Protein AF-A0A1Z1W550-F1 (afdb_monomer)

Mean predicted aligned error: 7.52 Å

Secondary structure (DSSP, 8-state):
------------HHHHHHHH-TT-EETTEEEEEEEEESSPPPTT-SS--HHHHHHHHHHHHTTEEEEEEEEEEEEEE-TTSSEEEEEEEEEEEEGGG-S-GGGPPPHHHHHHHT-

Sequence (115 aa):
MATAKKPTAKQDPVGAVADRSPDGADGIRHVKEFVVLGAAPAEDASEPDPNKIATLQEAIQRGLHPRGDVRLDGCEEQPDGVSRLLRYSVEVVPAEADEAPERTRTPRQALASGD

Nearest PDB structures (foldseek):
  3tup-assembly1_A  TM=4.182E-01  e=1.292E-01  Homo sapiens
  5mgw-assembly1_A  TM=4.097E-01  e=1.212E-01  Homo sapiens
  7a46-assembly1_A  TM=3.110E-01  e=1.892E-01  Escherichia coli
  8zol-assembly1_D  TM=3.614E-01  e=3.315E+00  Candidatus Cloacimonetes bacterium ADurb.Bin088
  2euf-assembly1_B  TM=3.073E-01  e=5.878E+00  Homo sapiens

Structure (mmCIF, N/CA/C/O backbone):
data_AF-A0A1Z1W550-F1
#
_entry.id   AF-A0A1Z1W550-F1
#
loop_
_atom_site.group_PDB
_atom_site.id
_atom_site.type_symbol
_atom_site.label_atom_id
_atom_site.label_alt_id
_atom_site.label_comp_id
_atom_site.label_asym_id
_atom_site.label_entity_id
_atom_site.label_seq_id
_atom_site.pdbx_PDB_ins_code
_atom_site.Cartn_x
_atom_site.Cartn_y
_atom_site.Cartn_z
_atom_site.occupancy
_atom_site.B_iso_or_equiv
_atom_site.auth_seq_id
_atom_site.auth_comp_id
_atom_site.auth_asym_id
_atom_site.auth_atom_id
_atom_site.pdbx_PDB_model_num
ATOM 1 N N . MET A 1 1 ? 32.279 -32.922 -4.343 1.00 40.22 1 MET A N 1
ATOM 2 C CA . MET A 1 1 ? 30.883 -32.880 -3.860 1.00 40.22 1 MET A CA 1
ATOM 3 C C . MET A 1 1 ? 30.302 -31.537 -4.258 1.00 40.22 1 MET A C 1
ATOM 5 O O . MET A 1 1 ? 30.836 -30.517 -3.849 1.00 40.22 1 MET A O 1
ATOM 9 N N . ALA A 1 2 ? 29.317 -31.554 -5.151 1.00 44.81 2 ALA A N 1
ATOM 10 C CA . ALA A 1 2 ? 28.641 -30.371 -5.662 1.00 44.81 2 ALA A CA 1
ATOM 11 C C . ALA A 1 2 ? 27.651 -29.816 -4.631 1.00 44.81 2 ALA A C 1
ATOM 13 O O . ALA A 1 2 ? 26.969 -30.587 -3.961 1.00 44.81 2 ALA A O 1
ATOM 14 N N . THR A 1 3 ? 27.479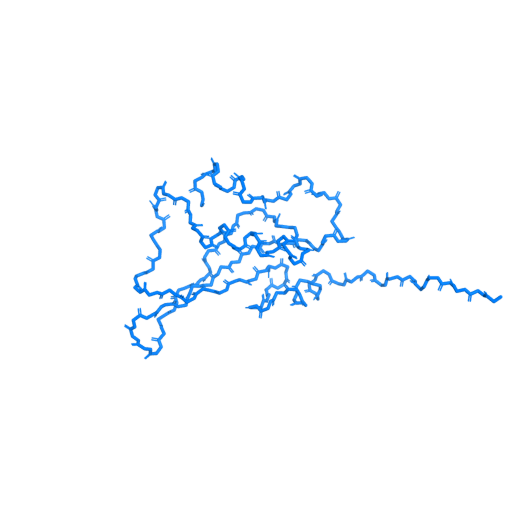 -28.500 -4.599 1.00 42.16 3 THR A N 1
ATOM 15 C CA . THR A 1 3 ? 26.214 -27.887 -4.184 1.00 42.16 3 THR A CA 1
ATOM 16 C C . THR A 1 3 ? 25.716 -27.052 -5.349 1.00 42.16 3 THR A C 1
ATOM 18 O O . THR A 1 3 ? 25.981 -25.859 -5.467 1.00 42.16 3 THR A O 1
ATOM 21 N N . ALA A 1 4 ? 25.023 -27.732 -6.264 1.00 43.34 4 ALA A N 1
ATOM 22 C CA . ALA A 1 4 ? 24.216 -27.078 -7.277 1.00 43.34 4 ALA A CA 1
ATOM 23 C C . ALA A 1 4 ? 23.181 -26.202 -6.559 1.00 43.34 4 ALA A C 1
ATOM 25 O O . ALA A 1 4 ? 22.342 -26.702 -5.807 1.00 43.34 4 ALA A O 1
ATOM 26 N N . LYS A 1 5 ? 23.271 -24.884 -6.764 1.00 44.38 5 LYS A N 1
ATOM 27 C CA . LYS A 1 5 ? 22.237 -23.932 -6.361 1.00 44.38 5 LYS A CA 1
ATOM 28 C C . LYS A 1 5 ? 20.956 -24.345 -7.089 1.00 44.38 5 LYS A C 1
ATOM 30 O O . LYS A 1 5 ? 20.884 -24.261 -8.313 1.00 44.38 5 LYS A O 1
ATOM 35 N N . LYS A 1 6 ? 19.989 -24.872 -6.338 1.00 41.59 6 LYS A N 1
ATOM 36 C CA . LYS A 1 6 ? 18.657 -25.231 -6.835 1.00 41.59 6 LYS A CA 1
ATOM 37 C C . LYS A 1 6 ? 18.070 -23.988 -7.524 1.00 41.59 6 LYS A C 1
ATOM 39 O O . LYS A 1 6 ? 18.164 -22.912 -6.931 1.00 41.59 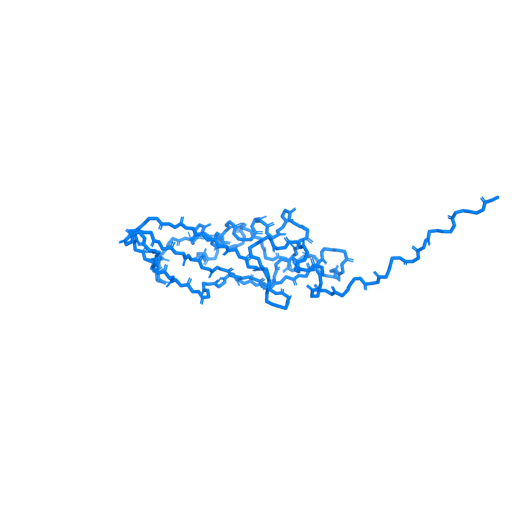6 LYS A O 1
ATOM 44 N N . PRO A 1 7 ? 17.525 -24.086 -8.748 1.00 40.56 7 PRO A N 1
ATOM 45 C CA . PRO A 1 7 ? 16.921 -22.932 -9.394 1.00 40.56 7 PRO A CA 1
ATOM 46 C C . PRO A 1 7 ? 15.752 -22.483 -8.518 1.00 40.56 7 PRO A C 1
ATOM 48 O O . PRO A 1 7 ? 14.852 -23.275 -8.233 1.00 40.56 7 PRO A O 1
ATOM 51 N N . THR A 1 8 ? 15.811 -21.248 -8.022 1.00 50.72 8 THR A N 1
ATOM 52 C CA . THR A 1 8 ? 14.698 -20.613 -7.319 1.00 50.72 8 THR A CA 1
ATOM 53 C C . THR A 1 8 ? 13.522 -20.653 -8.282 1.00 50.72 8 THR A C 1
ATOM 55 O O . THR A 1 8 ? 13.596 -20.070 -9.365 1.00 50.72 8 THR A O 1
ATOM 58 N N . ALA A 1 9 ? 12.484 -21.425 -7.956 1.00 52.41 9 ALA A N 1
ATOM 59 C CA . ALA A 1 9 ? 11.242 -21.379 -8.711 1.00 52.41 9 ALA A CA 1
ATOM 60 C C . ALA A 1 9 ? 10.838 -19.904 -8.797 1.00 52.41 9 ALA A C 1
ATOM 62 O O . ALA A 1 9 ? 10.845 -19.234 -7.764 1.00 52.41 9 ALA A O 1
ATOM 63 N N . LYS A 1 10 ? 10.574 -19.389 -10.008 1.00 56.69 10 LYS A N 1
ATOM 64 C CA . LYS A 1 10 ? 9.967 -18.064 -10.179 1.00 56.69 10 LYS A CA 1
ATOM 65 C C . LYS A 1 10 ? 8.740 -18.049 -9.270 1.00 56.69 10 LYS A C 1
ATOM 67 O O . LYS A 1 10 ? 7.800 -18.793 -9.542 1.00 56.69 10 LYS A O 1
ATOM 72 N N . GLN A 1 11 ? 8.809 -17.333 -8.148 1.00 59.09 11 GLN A N 1
ATOM 73 C CA . GLN A 1 11 ? 7.671 -17.236 -7.246 1.00 59.09 11 GLN A CA 1
ATOM 74 C C . GLN A 1 11 ? 6.531 -16.608 -8.040 1.00 59.09 11 GLN A C 1
ATOM 76 O O . GLN A 1 11 ? 6.740 -15.642 -8.777 1.00 59.09 11 GLN A O 1
ATOM 81 N N . ASP A 1 12 ? 5.353 -17.217 -7.944 1.00 84.25 12 ASP A N 1
ATOM 82 C CA . ASP A 1 12 ? 4.132 -16.635 -8.478 1.00 84.25 12 ASP A CA 1
ATOM 83 C C . ASP A 1 12 ? 3.965 -15.235 -7.860 1.00 84.25 12 ASP A C 1
ATOM 85 O O . ASP A 1 12 ? 3.980 -15.124 -6.628 1.00 84.25 12 ASP A O 1
ATOM 89 N N . PRO A 1 13 ? 3.879 -14.160 -8.667 1.00 84.50 13 PRO A N 1
ATOM 90 C CA . PRO A 1 13 ? 3.868 -12.795 -8.151 1.00 84.50 13 PRO A CA 1
ATOM 91 C C . PRO A 1 13 ? 2.722 -12.549 -7.168 1.00 84.50 13 PRO A C 1
ATOM 93 O O . PRO A 1 13 ? 2.913 -11.816 -6.204 1.00 84.50 13 PRO A O 1
ATOM 96 N N . VAL A 1 14 ? 1.572 -13.204 -7.352 1.00 89.88 14 VAL A N 1
ATOM 97 C CA . VAL A 1 14 ? 0.435 -13.108 -6.424 1.00 89.88 14 VAL A CA 1
ATOM 98 C C . VAL A 1 14 ? 0.795 -13.689 -5.055 1.00 89.88 14 VAL A C 1
ATOM 100 O O . VAL A 1 14 ? 0.624 -13.018 -4.039 1.00 89.88 14 VAL A O 1
ATOM 103 N N . GLY A 1 15 ? 1.361 -14.899 -5.019 1.00 88.38 15 GLY A N 1
ATOM 104 C CA . GLY A 1 15 ? 1.821 -15.517 -3.772 1.00 88.38 15 GLY A CA 1
ATOM 105 C C . GLY A 1 15 ? 2.880 -14.679 -3.049 1.00 88.38 15 GLY A C 1
ATOM 106 O O . GLY A 1 15 ? 2.773 -14.453 -1.848 1.00 88.38 15 GLY A O 1
ATOM 107 N N . ALA A 1 16 ? 3.855 -14.136 -3.783 1.00 90.00 16 ALA A N 1
ATOM 108 C CA . ALA A 1 16 ? 4.904 -13.300 -3.197 1.00 90.00 16 ALA A CA 1
ATOM 109 C C . ALA A 1 16 ? 4.366 -11.989 -2.597 1.00 90.00 16 ALA A C 1
ATOM 111 O O . ALA A 1 16 ? 4.862 -11.545 -1.561 1.00 90.00 16 ALA A O 1
ATOM 112 N N . VAL A 1 17 ? 3.363 -11.366 -3.226 1.00 92.12 17 VAL A N 1
ATOM 113 C CA . VAL A 1 17 ? 2.700 -10.170 -2.683 1.00 92.12 17 VAL A CA 1
ATOM 114 C C . VAL A 1 17 ? 1.901 -10.524 -1.433 1.00 92.12 17 VAL A C 1
ATOM 116 O O . VAL A 1 17 ? 2.036 -9.831 -0.424 1.00 92.12 17 VAL A O 1
ATOM 119 N N . ALA A 1 18 ? 1.133 -11.615 -1.456 1.00 93.12 18 ALA A N 1
ATOM 120 C CA . ALA A 1 18 ? 0.362 -12.076 -0.302 1.00 93.12 18 ALA A CA 1
ATOM 121 C C . ALA A 1 18 ? 1.256 -12.380 0.912 1.00 93.12 18 ALA A C 1
ATOM 123 O O . ALA A 1 18 ? 0.999 -11.872 2.001 1.00 93.12 18 ALA A O 1
ATOM 124 N N . ASP A 1 19 ? 2.364 -13.100 0.715 1.00 93.44 19 ASP A N 1
ATOM 125 C CA . ASP A 1 19 ? 3.321 -13.444 1.779 1.00 93.44 19 ASP A CA 1
ATOM 126 C C . ASP A 1 19 ? 3.963 -12.210 2.443 1.00 93.44 19 ASP A C 1
ATOM 128 O O . ASP A 1 19 ? 4.447 -12.273 3.576 1.00 93.44 19 ASP A O 1
ATOM 132 N N . ARG A 1 20 ? 4.000 -11.077 1.733 1.00 93.81 20 ARG A N 1
ATOM 133 C CA . ARG A 1 20 ? 4.652 -9.827 2.158 1.00 93.81 20 ARG A CA 1
ATOM 134 C C . ARG A 1 20 ? 3.670 -8.762 2.639 1.00 93.81 20 ARG A C 1
ATOM 136 O O . ARG A 1 20 ? 4.116 -7.700 3.072 1.00 93.81 20 ARG A O 1
ATOM 143 N N . SER A 1 21 ? 2.368 -9.037 2.577 1.00 92.81 21 SER A N 1
ATOM 144 C CA . SER A 1 21 ? 1.313 -8.081 2.912 1.00 92.81 21 SER A CA 1
ATOM 145 C C . SER A 1 21 ? 0.566 -8.532 4.173 1.00 92.81 21 SER A C 1
ATOM 147 O O . SER A 1 21 ? -0.361 -9.335 4.080 1.00 92.81 21 SER A O 1
ATOM 149 N N . PRO A 1 22 ? 0.975 -8.061 5.367 1.00 92.19 22 PRO A N 1
ATOM 150 C CA . PRO A 1 22 ? 0.428 -8.545 6.638 1.00 92.19 22 PRO A CA 1
ATOM 151 C C . PRO A 1 22 ? -1.058 -8.219 6.822 1.00 92.19 22 PRO A C 1
ATOM 153 O O . PRO A 1 22 ? -1.774 -9.009 7.430 1.00 92.19 22 PRO A O 1
ATOM 156 N N . ASP A 1 23 ? -1.516 -7.106 6.246 1.00 92.00 23 ASP A N 1
ATOM 157 C CA . ASP A 1 23 ? -2.915 -6.662 6.298 1.00 92.00 23 ASP A CA 1
ATOM 158 C C . ASP A 1 23 ? -3.733 -7.224 5.111 1.00 92.00 23 ASP A C 1
ATOM 160 O O . ASP A 1 23 ? -4.870 -6.831 4.859 1.00 92.00 23 ASP A O 1
ATOM 164 N N . GLY A 1 24 ? -3.150 -8.169 4.366 1.00 91.31 24 GLY A N 1
ATOM 165 C CA . GLY A 1 24 ? -3.763 -8.846 3.230 1.00 91.31 24 GLY A CA 1
ATOM 166 C C . GLY A 1 24 ? -3.276 -8.353 1.869 1.00 91.31 24 GLY A C 1
ATOM 167 O O . GLY A 1 24 ? -2.548 -7.374 1.730 1.00 91.31 24 GLY A O 1
ATOM 168 N N . ALA A 1 25 ? -3.687 -9.067 0.828 1.00 92.75 25 ALA A N 1
ATOM 169 C CA . ALA A 1 25 ? -3.425 -8.715 -0.559 1.00 92.75 25 ALA A CA 1
ATOM 170 C C . ALA A 1 25 ? -4.659 -9.007 -1.414 1.00 92.75 25 ALA A C 1
ATOM 172 O O . ALA A 1 25 ? -5.441 -9.906 -1.096 1.00 92.75 25 ALA A O 1
ATOM 173 N N . ASP A 1 26 ? -4.805 -8.271 -2.512 1.00 91.94 26 ASP A N 1
ATOM 174 C CA . ASP A 1 26 ? -5.786 -8.560 -3.560 1.00 91.94 26 ASP A CA 1
ATOM 175 C C . ASP A 1 26 ? -5.056 -8.757 -4.894 1.00 91.94 26 ASP A C 1
ATOM 177 O O . ASP A 1 26 ? -4.657 -7.802 -5.567 1.00 91.94 26 ASP A O 1
ATOM 181 N N . GLY A 1 27 ? -4.777 -10.019 -5.227 1.00 92.06 27 GLY A N 1
ATOM 182 C CA . GLY A 1 27 ? -3.932 -10.380 -6.361 1.00 92.06 27 GLY A CA 1
ATOM 183 C C . GLY A 1 27 ? -2.526 -9.789 -6.227 1.00 92.06 27 GLY A C 1
ATOM 184 O O . GLY A 1 27 ? -1.738 -10.209 -5.386 1.00 92.06 27 GLY A O 1
ATOM 185 N N . ILE A 1 28 ? -2.216 -8.805 -7.071 1.00 94.25 28 ILE A N 1
ATOM 186 C CA . ILE A 1 28 ? -0.937 -8.074 -7.078 1.00 94.25 28 ILE A CA 1
ATOM 187 C C . ILE A 1 28 ? -0.998 -6.748 -6.306 1.00 94.25 28 ILE A C 1
ATOM 189 O O . ILE A 1 28 ? -0.098 -5.919 -6.429 1.00 94.25 28 ILE A O 1
ATOM 193 N N . ARG A 1 29 ? -2.068 -6.498 -5.545 1.00 96.44 29 ARG A N 1
ATOM 194 C CA . ARG A 1 29 ? -2.210 -5.289 -4.730 1.00 96.44 29 ARG A CA 1
ATOM 195 C C . ARG A 1 29 ? -1.802 -5.573 -3.292 1.00 96.44 29 ARG A C 1
ATOM 197 O O . ARG A 1 29 ? -2.360 -6.463 -2.654 1.00 96.44 29 ARG A O 1
ATOM 204 N N . HIS A 1 30 ? -0.863 -4.784 -2.785 1.00 97.31 30 HIS A N 1
ATOM 205 C CA . HIS A 1 30 ? -0.548 -4.719 -1.362 1.00 97.31 30 HIS A CA 1
ATOM 206 C C . HIS A 1 30 ? -1.646 -3.923 -0.657 1.00 97.31 30 HIS A C 1
ATOM 208 O O . HIS A 1 30 ? -1.952 -2.812 -1.099 1.00 97.31 30 HIS A O 1
ATOM 214 N N . VAL A 1 31 ? -2.234 -4.483 0.402 1.00 97.06 31 VAL A N 1
ATOM 215 C CA . VAL A 1 31 ? -3.242 -3.811 1.230 1.00 97.06 31 VAL A CA 1
ATOM 216 C C . VAL A 1 31 ? -2.598 -3.357 2.533 1.00 97.06 31 VAL A C 1
ATOM 218 O O . VAL A 1 31 ? -1.779 -4.070 3.114 1.00 97.06 31 VAL A O 1
ATOM 221 N N . LYS A 1 32 ? -2.996 -2.169 2.982 1.00 96.75 32 LYS A N 1
ATOM 222 C CA . LYS A 1 32 ? -2.642 -1.603 4.274 1.00 96.75 32 LYS A CA 1
ATOM 223 C C . LYS A 1 32 ? -3.892 -1.090 4.968 1.00 96.75 32 LYS A C 1
ATOM 225 O O . LYS A 1 32 ? -4.655 -0.317 4.387 1.00 96.75 32 LYS A O 1
ATOM 230 N N . GLU A 1 33 ? -4.075 -1.491 6.216 1.00 96.06 33 GLU A N 1
ATOM 231 C CA . GLU A 1 33 ? -5.202 -1.051 7.030 1.00 96.06 33 GLU A CA 1
ATOM 232 C C . GLU A 1 33 ? -4.744 -0.071 8.116 1.00 96.06 33 GLU A C 1
ATOM 234 O O . GLU A 1 33 ? -3.706 -0.252 8.758 1.00 96.06 33 GLU A O 1
ATOM 239 N N . PHE A 1 34 ? -5.528 0.985 8.326 1.00 94.31 34 PHE A N 1
ATOM 240 C CA . PHE A 1 34 ? -5.307 1.978 9.372 1.00 94.31 34 PHE A CA 1
ATOM 241 C C . PHE A 1 34 ? -6.566 2.124 10.209 1.00 94.31 34 PHE A C 1
ATOM 243 O O . PHE A 1 34 ? -7.643 2.380 9.680 1.00 94.31 34 PHE A O 1
ATOM 250 N N . VAL A 1 35 ? -6.424 2.028 11.528 1.00 92.88 35 VAL A N 1
ATOM 251 C CA . VAL A 1 35 ? -7.491 2.416 12.452 1.00 92.88 35 VAL A CA 1
ATOM 252 C C . VAL A 1 35 ? -7.236 3.852 12.886 1.00 92.88 35 VAL A C 1
ATOM 254 O O . VAL A 1 35 ? -6.205 4.143 13.495 1.00 92.88 35 VAL A O 1
ATOM 257 N N . VAL A 1 36 ? -8.164 4.750 12.569 1.00 90.25 36 VAL A N 1
ATOM 258 C CA . VAL A 1 36 ? -8.086 6.175 12.914 1.00 90.25 36 VAL A CA 1
ATOM 259 C C . VAL A 1 36 ? -9.264 6.579 13.789 1.00 90.25 36 VAL A C 1
ATOM 261 O O . VAL A 1 36 ? -10.354 6.027 13.672 1.00 90.25 36 VAL A O 1
ATOM 264 N N . LEU A 1 37 ? -9.053 7.561 14.662 1.00 89.38 37 LEU A N 1
ATOM 265 C CA . LEU A 1 37 ? -10.131 8.181 15.431 1.00 89.38 37 LEU A CA 1
ATOM 266 C C . LEU A 1 37 ? -10.784 9.290 14.600 1.00 89.38 37 LEU A C 1
ATOM 268 O O . LEU A 1 37 ? -10.079 10.129 14.038 1.00 89.38 37 LEU A O 1
ATOM 272 N N . GLY A 1 38 ? -12.116 9.354 14.589 1.00 78.62 38 GLY A N 1
ATOM 273 C CA . GLY A 1 38 ? -12.859 10.459 13.978 1.00 78.62 38 GLY A CA 1
ATOM 274 C C . GLY A 1 38 ? -13.362 10.198 12.555 1.00 78.62 38 GLY A C 1
ATOM 275 O O . GLY A 1 38 ? -13.761 9.086 12.219 1.00 78.62 38 GLY A O 1
ATOM 276 N N . ALA A 1 39 ? -13.453 11.261 11.750 1.00 70.44 39 ALA A N 1
ATOM 277 C CA . ALA A 1 39 ? -14.078 11.230 10.425 1.00 70.44 39 ALA A CA 1
ATOM 278 C C . ALA A 1 39 ? -13.160 10.631 9.343 1.00 70.44 39 ALA A C 1
ATOM 280 O O . ALA A 1 39 ? -11.942 10.582 9.500 1.00 70.44 39 ALA A O 1
ATOM 281 N N . ALA A 1 40 ? -13.764 10.191 8.234 1.00 67.38 40 ALA A N 1
ATOM 282 C CA . ALA A 1 40 ? -13.028 9.740 7.054 1.00 67.38 40 ALA A CA 1
ATOM 283 C C . ALA A 1 40 ? -12.139 10.868 6.484 1.00 67.38 40 ALA A C 1
ATOM 285 O O . ALA A 1 40 ? -12.507 12.043 6.609 1.00 67.38 40 ALA A O 1
ATOM 286 N N . PRO A 1 41 ? -11.000 10.534 5.847 1.00 67.38 41 PRO A N 1
ATOM 287 C CA . PRO A 1 41 ? -10.196 11.521 5.134 1.00 67.38 41 PRO A CA 1
ATOM 288 C C . PRO A 1 41 ? -11.035 12.196 4.040 1.00 67.38 41 PRO A C 1
ATOM 290 O O . PRO A 1 41 ? -11.853 11.551 3.383 1.00 67.38 41 PRO A O 1
ATOM 293 N N . ALA A 1 42 ? -10.857 13.507 3.866 1.00 67.00 42 ALA A N 1
ATOM 294 C CA . ALA A 1 42 ? -11.514 14.246 2.794 1.00 67.00 42 ALA A CA 1
ATOM 295 C C . ALA A 1 42 ? -10.855 13.901 1.450 1.00 67.00 42 ALA A C 1
ATOM 297 O O . ALA A 1 42 ? -9.640 14.027 1.323 1.00 67.00 42 ALA A O 1
ATOM 298 N N . GLU A 1 43 ? -11.649 13.507 0.449 1.00 61.41 43 GLU A N 1
ATOM 299 C CA . GLU A 1 43 ? -11.137 13.156 -0.888 1.00 61.41 43 GLU A CA 1
ATOM 300 C C . GLU A 1 43 ? -10.490 14.352 -1.617 1.00 61.41 43 GLU A C 1
ATOM 302 O O . GLU A 1 43 ? -9.580 14.155 -2.414 1.00 61.41 43 GLU A O 1
ATOM 307 N N . ASP A 1 44 ? -10.899 15.585 -1.291 1.00 59.44 44 ASP A N 1
ATOM 308 C CA . ASP A 1 44 ? -10.392 16.838 -1.879 1.00 59.44 44 ASP A CA 1
ATOM 309 C C . ASP A 1 44 ? -9.392 17.583 -0.967 1.00 59.44 44 ASP A C 1
ATOM 311 O O . ASP A 1 44 ? -9.256 18.812 -1.031 1.00 59.44 44 ASP A O 1
ATOM 315 N N . ALA A 1 45 ? -8.717 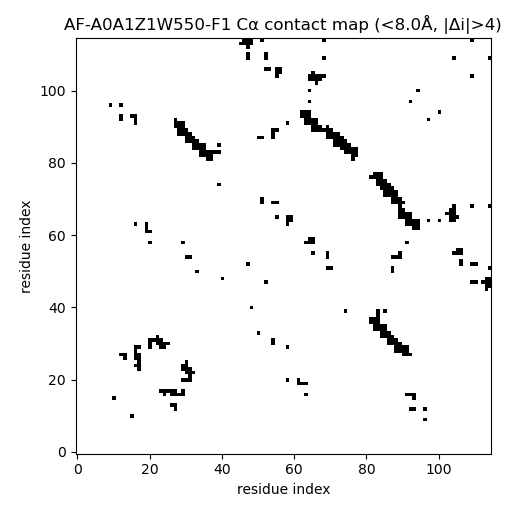16.875 -0.056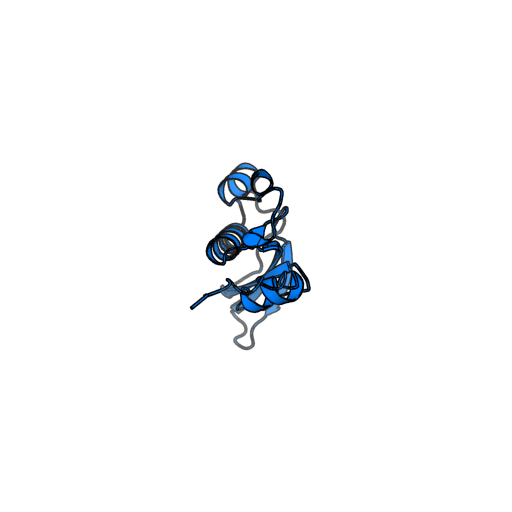 1.00 60.84 45 ALA A N 1
ATOM 316 C CA . ALA A 1 45 ? -7.710 17.499 0.795 1.00 60.84 45 ALA A CA 1
ATOM 317 C C . ALA A 1 45 ? -6.573 18.083 -0.064 1.00 60.84 45 ALA A C 1
ATOM 319 O O . ALA A 1 45 ? -5.975 17.402 -0.888 1.00 60.84 45 ALA A O 1
ATOM 320 N N . SER A 1 46 ? -6.250 19.364 0.140 1.00 58.41 46 SER A N 1
ATOM 321 C CA . SER A 1 46 ? -5.112 20.016 -0.534 1.00 58.41 46 SER A CA 1
ATOM 322 C C . SER A 1 46 ? -3.748 19.562 0.011 1.00 58.41 46 SER A C 1
ATOM 324 O O . SER A 1 46 ? -2.711 19.998 -0.487 1.00 58.41 46 SER A O 1
ATOM 326 N N . GLU A 1 47 ? -3.749 18.733 1.055 1.00 65.19 47 GLU A N 1
ATOM 327 C CA . GLU A 1 47 ? -2.563 18.169 1.690 1.00 65.19 47 GLU A CA 1
ATOM 328 C C . GLU A 1 47 ? -2.426 16.684 1.324 1.00 65.19 47 GLU A C 1
ATOM 330 O O . GLU A 1 47 ? -3.441 15.990 1.255 1.00 65.19 47 GLU A O 1
ATOM 335 N N . PRO A 1 48 ? -1.191 16.189 1.120 1.00 70.00 48 PRO A N 1
ATOM 336 C CA . PRO A 1 48 ? -0.948 14.793 0.770 1.00 70.00 48 PRO A CA 1
ATOM 337 C C . PRO A 1 48 ? -1.442 13.847 1.869 1.00 70.00 48 PRO A C 1
ATOM 339 O O . PRO A 1 48 ? -1.191 14.087 3.056 1.00 70.00 48 PRO A O 1
ATOM 342 N N . ASP A 1 49 ? -2.110 12.758 1.485 1.00 86.94 49 ASP A N 1
ATOM 343 C CA . ASP A 1 49 ? -2.695 11.808 2.430 1.00 86.94 49 ASP A CA 1
ATOM 344 C C . ASP A 1 49 ? -1.579 10.999 3.129 1.00 86.94 49 ASP A C 1
ATOM 346 O O . ASP A 1 49 ? -0.898 10.174 2.500 1.00 86.94 49 ASP A O 1
ATOM 350 N N . PRO A 1 50 ? -1.379 11.171 4.452 1.00 89.88 50 PRO A N 1
ATOM 351 C CA . PRO A 1 50 ? -0.310 10.489 5.175 1.00 89.88 50 PRO A CA 1
ATOM 352 C C . PRO A 1 50 ? -0.442 8.960 5.136 1.00 89.88 50 PRO A C 1
ATOM 354 O O . PRO A 1 50 ? 0.576 8.261 5.157 1.00 89.88 50 PRO A O 1
ATOM 357 N N . ASN A 1 51 ? -1.659 8.422 5.029 1.00 92.38 51 ASN A N 1
ATOM 358 C CA . ASN A 1 51 ? -1.894 6.980 4.974 1.00 92.38 51 ASN A CA 1
ATOM 359 C C . ASN A 1 51 ? -1.476 6.398 3.619 1.00 92.38 51 ASN A C 1
ATOM 361 O O . ASN A 1 51 ? -0.918 5.296 3.564 1.00 92.38 51 ASN A O 1
ATOM 365 N N . LYS A 1 52 ? -1.647 7.150 2.522 1.00 93.12 52 LYS A N 1
ATOM 366 C CA . LYS A 1 52 ? -1.109 6.755 1.210 1.00 93.12 52 LYS A CA 1
ATOM 367 C C . LYS A 1 52 ? 0.415 6.705 1.240 1.00 93.12 52 LYS A C 1
ATOM 369 O O . LYS A 1 52 ? 1.018 5.726 0.796 1.00 93.12 52 LYS A O 1
ATOM 374 N N . ILE A 1 53 ? 1.054 7.716 1.829 1.00 94.38 53 ILE A N 1
ATOM 375 C CA . ILE A 1 53 ? 2.513 7.751 1.983 1.00 94.38 53 ILE A CA 1
ATOM 376 C C . ILE A 1 53 ? 3.015 6.564 2.811 1.00 94.38 53 ILE A C 1
ATOM 378 O O . ILE A 1 53 ? 3.957 5.883 2.395 1.00 94.38 53 ILE A O 1
ATOM 382 N N . ALA A 1 54 ? 2.369 6.282 3.943 1.00 95.56 54 ALA A N 1
ATOM 383 C CA . ALA A 1 54 ? 2.707 5.149 4.797 1.00 95.56 54 ALA A CA 1
ATOM 384 C C . ALA A 1 54 ? 2.529 3.802 4.073 1.00 95.56 54 ALA A C 1
ATOM 386 O O . ALA A 1 54 ? 3.388 2.928 4.189 1.00 95.56 54 ALA A O 1
ATOM 387 N N . THR A 1 55 ? 1.483 3.659 3.253 1.00 96.62 55 THR A N 1
ATOM 388 C CA . THR A 1 55 ? 1.247 2.457 2.432 1.00 96.62 55 THR A CA 1
ATOM 389 C C . THR A 1 55 ? 2.386 2.220 1.433 1.00 96.62 55 THR A C 1
ATOM 391 O O . THR A 1 55 ? 2.897 1.105 1.325 1.00 96.62 55 THR A O 1
ATOM 394 N N . LEU A 1 56 ? 2.854 3.268 0.739 1.00 96.81 56 LEU A N 1
ATOM 395 C CA . LEU A 1 56 ? 4.013 3.166 -0.162 1.00 96.81 56 LEU A CA 1
ATOM 396 C C . LEU A 1 56 ? 5.296 2.798 0.593 1.00 96.81 56 LEU A C 1
ATOM 398 O O . LEU A 1 56 ? 6.089 1.987 0.110 1.00 96.81 56 LEU A O 1
ATOM 402 N N . GLN A 1 57 ? 5.521 3.408 1.760 1.00 96.88 57 GLN A N 1
ATOM 403 C CA . GLN A 1 57 ? 6.697 3.135 2.585 1.00 96.88 57 GLN A CA 1
ATOM 404 C C . GLN A 1 57 ? 6.738 1.679 3.045 1.00 96.88 57 GLN A C 1
ATOM 406 O O . GLN A 1 57 ? 7.789 1.046 2.928 1.00 96.88 57 GLN A O 1
ATOM 411 N N . GLU A 1 58 ? 5.619 1.146 3.537 1.00 97.12 58 GLU A N 1
ATOM 412 C CA . GLU A 1 58 ? 5.560 -0.242 3.985 1.00 97.12 58 GLU A CA 1
ATOM 413 C C . GLU A 1 58 ? 5.781 -1.210 2.820 1.00 97.12 58 GLU A C 1
ATOM 415 O O . GLU A 1 58 ? 6.651 -2.074 2.928 1.00 97.12 58 GLU A O 1
ATOM 420 N N . ALA A 1 59 ? 5.103 -1.024 1.682 1.00 96.62 59 ALA A N 1
ATOM 421 C CA . ALA A 1 59 ? 5.307 -1.864 0.500 1.00 96.62 59 ALA A CA 1
ATOM 422 C C . ALA A 1 59 ? 6.801 -1.963 0.123 1.00 96.62 59 ALA A C 1
ATOM 424 O O . ALA A 1 59 ? 7.344 -3.061 -0.016 1.00 96.62 59 ALA A O 1
ATOM 425 N N . ILE A 1 60 ? 7.503 -0.825 0.062 1.00 96.88 60 ILE A N 1
ATOM 426 C CA . ILE A 1 60 ? 8.941 -0.782 -0.248 1.00 96.88 60 ILE A CA 1
ATOM 427 C C . ILE A 1 60 ? 9.770 -1.524 0.807 1.00 96.88 60 ILE A C 1
ATOM 429 O O . ILE A 1 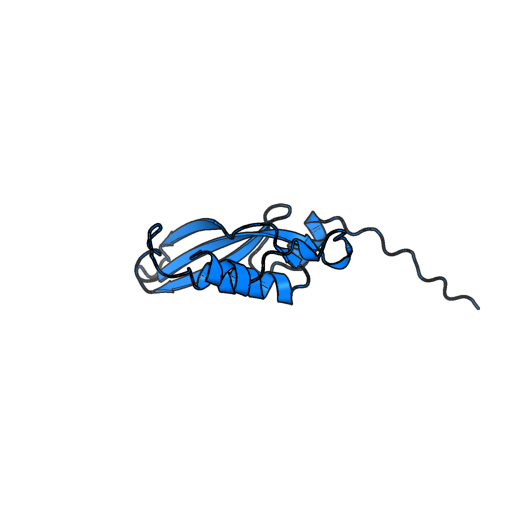60 ? 10.643 -2.318 0.454 1.00 96.88 60 ILE A O 1
ATOM 433 N N . GLN A 1 61 ? 9.498 -1.315 2.098 1.00 96.94 61 GLN A N 1
ATOM 434 C CA . GLN A 1 61 ? 10.200 -2.015 3.184 1.00 96.94 61 GLN A CA 1
ATOM 435 C C . GLN A 1 61 ? 9.995 -3.534 3.133 1.00 96.94 61 GLN A C 1
ATOM 437 O O . GLN A 1 61 ? 10.863 -4.292 3.566 1.00 96.94 61 GLN A O 1
ATOM 442 N N . ARG A 1 62 ? 8.870 -3.984 2.573 1.00 96.12 62 ARG A N 1
ATOM 443 C CA . ARG A 1 62 ? 8.547 -5.398 2.361 1.00 96.12 62 ARG A CA 1
ATOM 444 C C . ARG A 1 62 ? 9.155 -5.979 1.082 1.00 96.12 62 ARG A C 1
ATOM 446 O O . ARG A 1 62 ? 8.927 -7.148 0.793 1.00 96.12 62 ARG A O 1
ATOM 453 N N . GLY A 1 63 ? 9.942 -5.214 0.323 1.00 96.12 63 GLY A N 1
ATOM 454 C CA . GLY A 1 63 ? 10.516 -5.677 -0.944 1.00 96.12 63 GLY A CA 1
ATOM 455 C C . GLY A 1 63 ? 9.471 -5.791 -2.054 1.00 96.12 63 GLY A C 1
ATOM 456 O O . GLY A 1 63 ? 9.551 -6.684 -2.902 1.00 96.12 63 GLY A O 1
ATOM 457 N N . LEU A 1 64 ? 8.466 -4.917 -2.017 1.00 97.19 64 LEU A N 1
ATOM 458 C CA . LEU A 1 64 ? 7.461 -4.737 -3.053 1.00 97.19 64 LEU A CA 1
ATOM 459 C C . LEU A 1 64 ? 7.693 -3.373 -3.706 1.00 97.19 64 LEU A C 1
ATOM 461 O O . LEU A 1 64 ? 7.976 -2.390 -3.026 1.00 97.19 64 LEU A O 1
ATOM 465 N N . HIS A 1 65 ? 7.591 -3.303 -5.027 1.00 97.44 65 HIS A N 1
ATOM 466 C CA . HIS A 1 65 ? 7.781 -2.081 -5.799 1.00 97.44 65 HIS A CA 1
ATOM 467 C C . HIS A 1 65 ? 6.423 -1.548 -6.279 1.00 97.44 65 HIS A C 1
ATOM 469 O O . HIS A 1 65 ? 5.872 -2.093 -7.240 1.00 97.44 65 HIS A O 1
ATOM 475 N N . PRO A 1 66 ? 5.873 -0.491 -5.644 1.00 97.62 66 PRO A N 1
ATOM 476 C CA . PRO A 1 66 ? 4.611 0.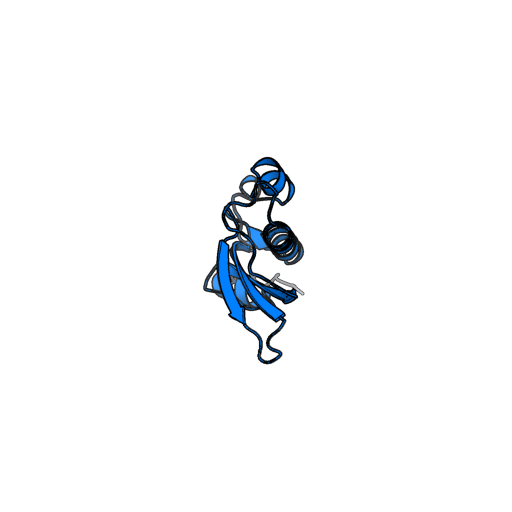119 -6.051 1.00 97.62 66 PRO A CA 1
ATOM 477 C C . PRO A 1 66 ? 4.555 0.568 -7.514 1.00 97.62 66 PRO A C 1
ATOM 479 O O . PRO A 1 66 ? 5.539 1.058 -8.083 1.00 97.62 66 PRO A O 1
ATOM 482 N N . ARG A 1 67 ? 3.371 0.438 -8.110 1.00 95.50 67 ARG A N 1
ATOM 483 C CA . ARG A 1 67 ? 3.020 0.805 -9.481 1.00 95.50 67 ARG A CA 1
ATOM 484 C C . ARG A 1 67 ? 1.825 1.751 -9.458 1.00 95.50 67 ARG A C 1
ATOM 486 O O . ARG A 1 67 ? 0.678 1.332 -9.376 1.00 95.50 67 ARG A O 1
ATOM 493 N N . GLY A 1 68 ? 2.121 3.044 -9.553 1.00 92.19 68 GLY A N 1
ATOM 494 C CA . GLY A 1 68 ? 1.105 4.095 -9.506 1.00 92.19 68 GLY A CA 1
ATOM 495 C C . GLY A 1 68 ? 0.671 4.450 -8.086 1.00 92.19 68 GLY A C 1
ATOM 496 O O . GLY A 1 68 ? 1.386 4.172 -7.122 1.00 92.19 68 GLY A O 1
ATOM 497 N N . ASP A 1 69 ? -0.472 5.120 -7.992 1.00 92.06 69 ASP A N 1
ATOM 498 C CA . ASP A 1 69 ? -0.947 5.741 -6.758 1.00 92.06 69 ASP A CA 1
ATOM 499 C C . ASP A 1 69 ? -1.725 4.780 -5.860 1.00 92.06 69 ASP A C 1
ATOM 501 O O . ASP A 1 69 ? -2.351 3.810 -6.306 1.00 92.06 69 ASP A O 1
ATOM 505 N N . VAL A 1 70 ? -1.666 5.071 -4.562 1.00 94.50 70 VAL A N 1
ATOM 506 C CA . VAL A 1 70 ? -2.411 4.343 -3.539 1.00 94.50 70 VAL A CA 1
ATOM 507 C C . VAL A 1 70 ? -3.873 4.771 -3.594 1.00 94.50 70 VAL A C 1
ATOM 509 O O . VAL A 1 70 ? -4.179 5.955 -3.718 1.00 94.50 70 VAL A O 1
ATOM 512 N N . ARG A 1 71 ? -4.783 3.809 -3.471 1.00 92.94 71 ARG A N 1
ATOM 513 C CA . ARG A 1 71 ? -6.227 4.049 -3.422 1.00 92.94 71 ARG A CA 1
ATOM 514 C C . ARG A 1 71 ? -6.761 3.769 -2.029 1.00 92.94 71 ARG A C 1
ATOM 516 O O . ARG A 1 71 ? -6.275 2.847 -1.385 1.00 92.94 71 ARG A O 1
ATOM 523 N N . LEU A 1 72 ? -7.756 4.542 -1.603 1.00 92.56 72 LEU A N 1
ATOM 524 C CA . LEU A 1 72 ? -8.616 4.194 -0.477 1.00 92.56 72 LEU A CA 1
ATOM 525 C C . LEU A 1 72 ? -9.722 3.275 -1.011 1.00 92.56 72 LEU A C 1
ATOM 527 O O . LEU A 1 72 ? -10.568 3.712 -1.786 1.00 92.56 72 LEU A O 1
ATOM 531 N N . ASP A 1 73 ? -9.694 2.005 -0.630 1.00 91.62 73 ASP A N 1
ATOM 532 C CA . ASP A 1 73 ? -10.662 0.998 -1.075 1.00 91.62 73 ASP A CA 1
ATOM 533 C C . ASP A 1 73 ? -11.887 0.919 -0.157 1.00 91.62 73 ASP A C 1
ATOM 535 O O . ASP A 1 73 ? -12.933 0.413 -0.563 1.00 91.62 73 ASP A O 1
ATOM 539 N N . GLY A 1 74 ? -11.775 1.399 1.085 1.00 89.50 74 GLY A N 1
ATOM 540 C CA . GLY A 1 74 ? -12.873 1.341 2.042 1.00 89.50 74 GLY A CA 1
ATOM 541 C C . GLY A 1 74 ? -12.640 2.152 3.309 1.00 89.50 74 GLY A C 1
ATOM 542 O O . GLY A 1 74 ? -11.507 2.385 3.728 1.00 89.50 74 GLY A O 1
ATOM 543 N N . CYS A 1 75 ? -13.749 2.562 3.920 1.00 92.12 75 CYS A N 1
ATOM 544 C CA . CYS A 1 75 ? -13.803 3.225 5.216 1.00 92.12 75 CYS A CA 1
ATOM 545 C C . CYS A 1 75 ? -14.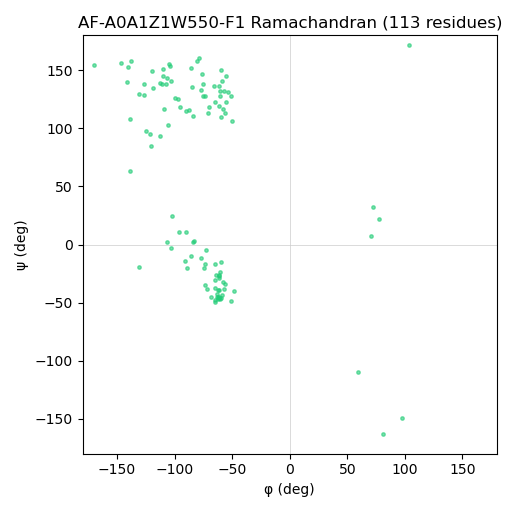985 2.646 6.003 1.00 92.12 75 CYS A C 1
ATOM 547 O O . CYS A 1 75 ? -16.139 2.943 5.690 1.00 92.12 75 CYS A O 1
ATOM 549 N N . GLU A 1 76 ? -14.705 1.849 7.027 1.00 92.19 76 GLU A N 1
ATOM 550 C CA . GLU A 1 76 ? -15.715 1.181 7.853 1.00 92.19 76 GLU A CA 1
ATOM 551 C C . GLU A 1 76 ? -15.712 1.749 9.275 1.00 92.19 76 GLU A C 1
ATOM 553 O O . GLU A 1 76 ? -14.655 2.030 9.837 1.00 92.19 76 GLU A O 1
ATOM 558 N N . GLU A 1 77 ? -16.889 1.949 9.871 1.00 92.25 77 GLU A N 1
ATOM 559 C CA . GLU A 1 77 ? -16.992 2.343 11.280 1.00 92.25 77 GLU A CA 1
ATOM 560 C C . GLU A 1 77 ? -16.740 1.137 12.184 1.00 92.25 77 GLU A C 1
ATOM 562 O O . GLU A 1 77 ? -17.306 0.060 11.986 1.00 92.25 77 GLU A O 1
ATOM 567 N N . GLN A 1 78 ? -15.900 1.323 13.198 1.00 92.81 78 GLN A N 1
ATOM 568 C CA . GLN A 1 78 ? -15.572 0.267 14.143 1.00 92.81 78 GLN A CA 1
ATOM 569 C C . GLN A 1 78 ? -16.677 0.114 15.204 1.00 92.81 78 GLN A C 1
ATOM 571 O O . GLN A 1 78 ? -17.403 1.068 15.498 1.00 92.81 78 GLN A O 1
ATOM 576 N N . PRO A 1 79 ? -16.786 -1.061 15.857 1.00 92.00 79 PRO A N 1
ATOM 577 C CA . PRO A 1 79 ? -17.809 -1.320 16.878 1.00 92.00 79 PRO A CA 1
ATOM 578 C C . PRO A 1 79 ? -17.781 -0.382 18.095 1.00 92.00 79 PRO A C 1
ATOM 580 O O . PRO A 1 79 ? -18.732 -0.364 18.873 1.00 92.00 79 PRO A O 1
ATOM 583 N N . ASP A 1 80 ? -16.694 0.367 18.287 1.00 89.44 80 ASP A N 1
ATOM 584 C CA . ASP A 1 80 ? -16.553 1.357 19.356 1.00 89.44 80 ASP A CA 1
ATOM 585 C C . ASP A 1 80 ? -17.306 2.674 19.084 1.00 89.44 80 ASP A C 1
ATOM 587 O O . ASP A 1 80 ? -17.449 3.493 19.992 1.00 89.44 80 ASP A O 1
ATOM 591 N N . GLY A 1 81 ? -17.798 2.876 17.857 1.00 87.19 81 GLY A N 1
ATOM 592 C CA . GLY A 1 81 ? -18.551 4.058 17.440 1.00 87.19 81 GLY A CA 1
ATOM 593 C C . GLY A 1 81 ? -17.730 5.347 17.327 1.00 87.19 81 GLY A C 1
ATOM 594 O O . GLY A 1 81 ? -18.315 6.412 17.137 1.00 87.19 81 GLY A O 1
ATOM 595 N N . VAL A 1 82 ? -16.402 5.285 17.461 1.00 89.38 82 VAL A N 1
ATOM 596 C CA . VAL A 1 82 ? -15.512 6.465 17.423 1.00 89.38 82 VAL A CA 1
ATOM 597 C C . VAL A 1 82 ? -14.316 6.293 16.492 1.00 89.38 82 VAL A C 1
ATOM 599 O O . VAL A 1 82 ? -13.717 7.291 16.076 1.00 89.38 82 VAL A O 1
ATOM 602 N N . SER A 1 83 ? -13.977 5.053 16.154 1.00 91.75 83 SER A N 1
ATOM 603 C CA . SER A 1 83 ? -12.878 4.719 15.261 1.00 91.75 83 SER A CA 1
ATOM 604 C C . SER A 1 83 ? -13.391 4.287 13.893 1.00 91.75 83 SER A C 1
ATOM 606 O O . SER A 1 83 ? -14.506 3.782 13.742 1.00 91.75 83 SER A O 1
ATOM 608 N N . ARG A 1 84 ? -12.545 4.450 12.880 1.00 93.06 84 ARG A N 1
ATOM 609 C CA . ARG A 1 84 ? -12.779 3.981 11.515 1.00 93.06 84 ARG A CA 1
ATOM 610 C C . ARG A 1 84 ? -11.609 3.137 11.042 1.00 93.06 84 ARG A C 1
ATOM 612 O O . ARG A 1 84 ? -10.459 3.492 11.295 1.00 93.06 84 ARG A O 1
ATOM 619 N N . LEU A 1 85 ? -11.908 2.041 10.358 1.00 93.56 85 LEU A N 1
ATOM 620 C CA . LEU A 1 85 ? -10.946 1.235 9.621 1.00 93.56 85 LEU A CA 1
ATOM 621 C C . LEU A 1 85 ? -10.869 1.766 8.190 1.00 93.56 85 LEU A C 1
ATOM 623 O O . LEU A 1 85 ? -11.844 1.706 7.443 1.00 93.56 85 LEU A O 1
ATOM 627 N N . LEU A 1 86 ? -9.714 2.302 7.817 1.00 94.44 86 LEU A N 1
ATOM 628 C CA . LEU A 1 86 ? -9.405 2.734 6.462 1.00 94.44 86 LEU A CA 1
ATOM 629 C C . LEU A 1 86 ? -8.570 1.659 5.782 1.00 94.44 86 LEU A C 1
ATOM 631 O O . LEU A 1 86 ? -7.517 1.276 6.295 1.00 94.44 86 LEU A O 1
ATOM 635 N N . ARG A 1 87 ? -9.010 1.206 4.613 1.00 95.31 87 ARG A N 1
ATOM 636 C CA . ARG A 1 87 ? -8.300 0.210 3.815 1.00 95.31 87 ARG A CA 1
ATOM 637 C C . ARG A 1 87 ? -7.714 0.869 2.583 1.00 95.31 87 ARG A C 1
ATOM 639 O O . ARG A 1 87 ? -8.458 1.348 1.733 1.00 95.31 87 ARG A O 1
ATOM 646 N N . TYR A 1 88 ? -6.393 0.868 2.479 1.00 95.81 88 TYR A N 1
ATOM 647 C CA . TYR A 1 88 ? -5.669 1.383 1.327 1.00 95.81 88 TYR A CA 1
ATOM 648 C C . TYR A 1 88 ? -5.022 0.247 0.546 1.00 95.81 88 TYR A C 1
ATOM 650 O O . TYR A 1 88 ? -4.623 -0.765 1.124 1.00 95.81 88 TYR A O 1
ATOM 658 N N . SER A 1 89 ? -4.849 0.423 -0.761 1.00 96.75 89 SER A N 1
ATOM 659 C CA . SER A 1 89 ? -4.059 -0.512 -1.553 1.00 96.75 89 SER A CA 1
ATOM 660 C C . SER A 1 89 ? -3.295 0.128 -2.694 1.00 96.75 89 SER A C 1
ATOM 662 O O . SER A 1 89 ? -3.661 1.175 -3.234 1.00 96.75 89 SER A O 1
ATOM 664 N N . VAL A 1 90 ? -2.229 -0.552 -3.106 1.00 97.25 90 VAL A N 1
ATOM 665 C CA . VAL A 1 90 ? -1.412 -0.166 -4.253 1.00 97.25 90 VAL A CA 1
ATOM 666 C C . VAL A 1 90 ? -0.974 -1.398 -5.026 1.00 97.25 90 VAL A C 1
ATOM 668 O O . VAL A 1 90 ? -0.642 -2.430 -4.445 1.00 97.25 90 VAL A O 1
ATOM 671 N N . GLU A 1 91 ? -0.997 -1.300 -6.352 1.00 97.25 91 GLU A N 1
ATOM 672 C CA . GLU A 1 91 ? -0.451 -2.343 -7.215 1.00 97.25 91 GLU A CA 1
ATOM 673 C C . GLU A 1 91 ? 1.063 -2.428 -7.014 1.00 97.25 91 GLU A C 1
ATOM 675 O O . GLU A 1 91 ? 1.738 -1.403 -6.920 1.00 97.25 91 GLU A O 1
ATOM 680 N N . VAL A 1 92 ? 1.609 -3.635 -6.924 1.00 97.38 92 VAL A N 1
ATOM 681 C CA . VAL A 1 92 ? 3.029 -3.854 -6.651 1.00 97.38 92 VAL A CA 1
ATOM 682 C C . VAL A 1 92 ? 3.605 -4.964 -7.517 1.00 97.38 92 VAL A C 1
ATOM 684 O O . VAL A 1 92 ? 2.907 -5.867 -7.973 1.00 97.38 92 VAL A O 1
ATOM 687 N N . VAL A 1 93 ? 4.924 -4.925 -7.683 1.00 95.25 93 VAL A N 1
ATOM 688 C CA . VAL A 1 93 ? 5.711 -6.036 -8.227 1.00 95.25 93 VAL A CA 1
ATOM 689 C C . VAL A 1 93 ? 6.725 -6.485 -7.169 1.00 95.25 93 VAL A C 1
ATOM 691 O O . VAL A 1 93 ? 7.371 -5.624 -6.568 1.00 95.25 93 VAL A O 1
ATOM 694 N N . PRO A 1 94 ? 6.899 -7.794 -6.907 1.00 94.81 94 PRO A N 1
ATOM 695 C CA . PRO A 1 94 ? 7.981 -8.280 -6.051 1.00 94.81 94 PRO A CA 1
ATOM 696 C C . PRO A 1 94 ? 9.345 -7.825 -6.575 1.00 94.81 94 PRO A C 1
ATOM 698 O O . PRO A 1 94 ? 9.635 -7.993 -7.759 1.00 94.81 94 PRO A O 1
ATOM 701 N N . ALA A 1 95 ? 10.198 -7.287 -5.702 1.00 92.81 95 ALA A N 1
ATOM 702 C CA . ALA A 1 95 ? 11.470 -6.689 -6.107 1.00 92.81 95 ALA A CA 1
ATOM 703 C C . ALA A 1 95 ? 12.377 -7.652 -6.895 1.00 92.81 95 ALA A C 1
ATOM 705 O O . ALA A 1 95 ? 13.066 -7.222 -7.815 1.00 92.81 95 ALA A O 1
ATOM 706 N N . GLU A 1 96 ? 12.368 -8.956 -6.587 1.00 89.94 96 GLU A N 1
ATOM 707 C CA . GLU A 1 96 ? 13.174 -9.934 -7.332 1.00 89.94 96 GLU A CA 1
ATOM 708 C C . GLU A 1 96 ? 12.655 -10.268 -8.741 1.00 89.94 96 GLU A C 1
ATOM 710 O O . GLU A 1 96 ? 13.391 -10.856 -9.534 1.00 89.94 96 GLU A O 1
ATOM 715 N N . ALA A 1 97 ? 11.399 -9.936 -9.041 1.00 88.44 97 ALA A N 1
ATOM 716 C CA . ALA A 1 97 ? 10.749 -10.190 -10.326 1.00 88.44 97 ALA A CA 1
ATOM 717 C C . ALA A 1 97 ? 10.580 -8.909 -11.158 1.00 88.44 97 ALA A C 1
ATOM 719 O O . ALA A 1 97 ? 9.995 -8.949 -12.240 1.00 88.44 97 ALA A O 1
ATOM 720 N N . ASP A 1 98 ? 11.059 -7.776 -10.648 1.00 92.31 98 ASP A N 1
ATOM 721 C CA . ASP A 1 98 ? 10.859 -6.483 -11.270 1.00 92.31 98 ASP A CA 1
ATOM 722 C C . ASP A 1 98 ? 11.934 -6.158 -12.312 1.00 92.31 98 ASP A C 1
ATOM 724 O O . ASP A 1 98 ? 13.108 -5.970 -11.995 1.00 92.31 98 ASP A O 1
ATOM 728 N N . GLU A 1 99 ? 11.506 -6.044 -13.567 1.00 92.94 99 GLU A N 1
ATOM 729 C CA . GLU A 1 99 ? 12.366 -5.684 -14.696 1.00 92.94 99 GLU A CA 1
ATOM 730 C C . GLU A 1 99 ? 12.517 -4.163 -14.886 1.00 92.94 99 GLU A C 1
ATOM 732 O O . GLU A 1 99 ? 13.350 -3.737 -15.683 1.00 92.94 99 GLU A O 1
ATOM 737 N N . ALA A 1 100 ? 11.736 -3.341 -14.173 1.00 93.12 100 ALA A N 1
ATOM 738 C CA . ALA A 1 100 ? 11.730 -1.881 -14.314 1.00 93.12 100 ALA A CA 1
ATOM 739 C C . ALA A 1 100 ? 11.648 -1.151 -12.952 1.00 93.12 100 ALA A C 1
ATOM 741 O O . ALA A 1 100 ? 10.671 -0.436 -12.681 1.00 93.12 100 ALA A O 1
ATOM 742 N N . PRO A 1 101 ? 12.659 -1.302 -12.073 1.00 91.69 101 PRO A N 1
ATOM 743 C CA . PRO A 1 101 ? 12.656 -0.727 -10.725 1.00 91.69 101 PRO A CA 1
ATOM 744 C C . PRO A 1 101 ? 12.583 0.803 -10.693 1.00 91.69 101 PRO A C 1
ATOM 746 O O . PRO A 1 101 ? 12.044 1.372 -9.742 1.00 91.69 101 PRO A O 1
ATOM 749 N N . GLU A 1 102 ? 13.041 1.496 -11.732 1.00 93.25 102 GLU A N 1
ATOM 750 C CA . GLU A 1 102 ? 12.938 2.952 -11.875 1.00 93.25 102 GLU A CA 1
ATOM 751 C C . GLU A 1 102 ? 11.494 3.460 -12.002 1.00 93.25 102 GLU A C 1
ATOM 753 O O . GLU A 1 102 ? 11.234 4.642 -11.774 1.00 93.25 102 GLU A O 1
ATOM 758 N N . ARG A 1 103 ? 10.538 2.576 -12.322 1.00 93.81 103 ARG A N 1
ATOM 759 C CA . ARG A 1 103 ? 9.101 2.895 -12.387 1.00 93.81 103 ARG A CA 1
ATOM 760 C C . ARG A 1 103 ? 8.404 2.828 -11.028 1.00 93.81 103 ARG A C 1
ATOM 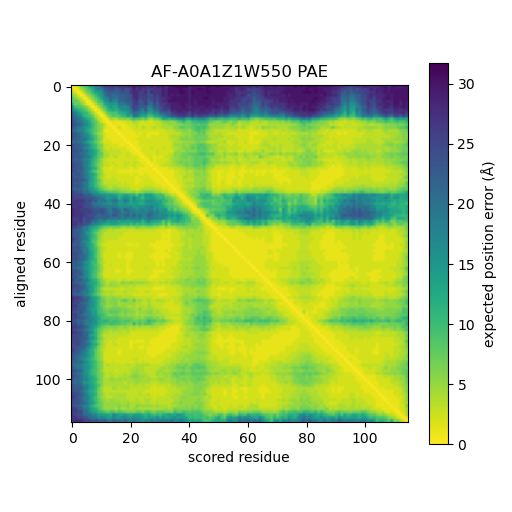762 O O . ARG A 1 103 ? 7.190 3.013 -10.956 1.00 93.81 103 ARG A O 1
ATOM 769 N N . THR A 1 104 ? 9.146 2.548 -9.962 1.00 96.38 104 THR A N 1
ATOM 770 C CA . THR A 1 104 ? 8.598 2.445 -8.611 1.00 96.38 104 THR A CA 1
ATOM 771 C C . THR A 1 104 ? 8.058 3.784 -8.135 1.00 96.38 104 THR A C 1
ATOM 773 O O . THR A 1 104 ? 8.797 4.767 -8.073 1.00 96.38 104 THR A O 1
ATOM 776 N N . ARG A 1 105 ? 6.769 3.820 -7.770 1.00 95.31 105 ARG A N 1
ATOM 777 C CA . ARG A 1 105 ? 6.169 4.995 -7.129 1.00 95.31 105 ARG A CA 1
ATOM 778 C C . ARG A 1 105 ? 6.739 5.124 -5.721 1.00 95.31 105 ARG A C 1
ATOM 780 O O . ARG A 1 105 ? 6.582 4.235 -4.888 1.00 95.31 105 ARG A O 1
ATOM 787 N N . THR A 1 106 ? 7.416 6.235 -5.463 1.00 94.19 106 THR A N 1
ATOM 788 C CA . THR A 1 106 ? 8.064 6.506 -4.176 1.00 94.19 106 THR A CA 1
ATOM 789 C C . THR A 1 106 ? 7.269 7.513 -3.340 1.00 94.19 106 THR A C 1
ATOM 791 O O . THR A 1 106 ? 6.625 8.402 -3.903 1.00 94.19 106 THR A O 1
ATOM 794 N N . PRO A 1 107 ? 7.394 7.473 -2.000 1.00 92.69 107 PRO A N 1
ATOM 795 C CA . PRO A 1 107 ? 6.842 8.488 -1.097 1.00 92.69 107 PRO A CA 1
ATOM 796 C C . PRO A 1 107 ? 7.167 9.928 -1.511 1.00 92.69 107 PRO A C 1
ATOM 798 O O . PRO A 1 107 ? 6.318 10.811 -1.470 1.00 92.69 107 PRO A O 1
ATOM 801 N N . ARG A 1 108 ? 8.398 10.166 -1.982 1.00 91.88 108 ARG A N 1
ATOM 802 C CA . ARG A 1 108 ? 8.833 11.488 -2.448 1.00 91.88 108 ARG A CA 1
ATOM 803 C C . ARG A 1 108 ? 8.023 11.978 -3.649 1.00 91.88 108 ARG A C 1
ATOM 805 O O . ARG A 1 108 ? 7.746 13.169 -3.742 1.00 91.88 108 ARG A O 1
ATOM 812 N N . GLN A 1 109 ? 7.688 11.086 -4.578 1.00 89.94 109 GLN A N 1
ATOM 813 C CA . GLN A 1 109 ? 6.894 11.442 -5.752 1.00 89.94 109 GLN A CA 1
ATOM 814 C C . GLN A 1 109 ? 5.432 11.715 -5.381 1.00 89.94 109 GLN A C 1
ATOM 816 O O . GLN A 1 109 ? 4.859 12.657 -5.919 1.00 89.94 109 GLN A O 1
ATOM 821 N N . ALA A 1 110 ? 4.855 10.944 -4.454 1.00 86.44 110 ALA A N 1
ATOM 822 C CA . ALA A 1 110 ? 3.495 11.170 -3.960 1.00 86.44 110 ALA A CA 1
ATOM 823 C C . ALA A 1 110 ? 3.361 12.537 -3.261 1.00 86.44 110 ALA A C 1
ATOM 825 O O . ALA A 1 110 ? 2.532 13.348 -3.663 1.00 86.44 110 ALA A O 1
ATOM 826 N N . LEU A 1 111 ? 4.300 12.876 -2.367 1.00 85.56 111 LEU A N 1
ATOM 827 C CA . LEU A 1 111 ? 4.365 14.201 -1.730 1.00 85.56 111 LEU A CA 1
ATOM 828 C C . LEU A 1 111 ? 4.472 15.357 -2.737 1.00 85.56 111 LEU A C 1
ATOM 830 O O . LEU A 1 111 ? 3.887 16.414 -2.533 1.00 85.56 111 LEU A O 1
ATOM 834 N N . ALA A 1 112 ? 5.225 15.172 -3.826 1.00 81.81 112 ALA A N 1
ATOM 835 C CA . ALA A 1 112 ? 5.363 16.185 -4.872 1.00 81.81 112 ALA A CA 1
ATOM 836 C C . ALA A 1 112 ? 4.118 16.310 -5.770 1.00 81.81 112 ALA A C 1
ATOM 838 O O . ALA A 1 112 ? 3.969 17.322 -6.449 1.00 81.81 112 ALA A O 1
ATOM 839 N N . SER A 1 113 ? 3.261 15.284 -5.800 1.00 72.56 113 SER A N 1
ATOM 840 C CA . SER A 1 113 ? 2.036 15.253 -6.611 1.00 72.56 113 SER A CA 1
ATOM 841 C C . SER A 1 113 ? 0.815 15.798 -5.858 1.00 72.56 113 SER A C 1
ATOM 843 O O . SER A 1 113 ? -0.182 16.100 -6.502 1.00 72.56 113 SER A O 1
ATOM 845 N N . GLY A 1 114 ? 0.907 15.955 -4.530 1.00 64.44 114 GLY A N 1
ATOM 846 C CA . GLY A 1 114 ? -0.221 16.339 -3.674 1.00 64.44 114 GLY A CA 1
ATOM 847 C C . GLY A 1 114 ? -1.191 15.190 -3.384 1.00 64.44 114 GLY A C 1
ATOM 848 O O . GLY A 1 114 ? -2.348 15.457 -3.087 1.00 64.44 114 GLY A O 1
ATOM 849 N N . ASP A 1 115 ? -0.729 13.941 -3.516 1.00 57.19 115 ASP A N 1
ATOM 850 C CA . ASP A 1 115 ? -1.527 12.722 -3.306 1.00 57.19 115 ASP A CA 1
ATOM 851 C C . ASP A 1 115 ? -1.545 12.273 -1.843 1.00 57.19 115 ASP A C 1
ATOM 853 O O . ASP A 1 115 ? -0.468 12.316 -1.200 1.00 57.19 115 ASP A O 1
#

Foldseek 3Di:
DDDDPDPDPPPQQQVLLQVLAPVGADRQKRKDKDKDFADDDDPPDQAQDVVFQVSLVSCVVSQWFFADGKDFPDWAQDPVNGIIITMIITGTGRNVPDPCSVNGDHSVNSRVVSD

Radius of gyration: 16.81 Å; Cα contacts (8 Å, |Δi|>4): 201; chains: 1; bounding box: 49×53×34 Å

Solvent-accessible surface area (backbone atoms only — not comparable to full-atom values): 6681 Å² total; per-residue (Å²): 136,85,81,78,79,72,80,78,72,83,68,55,57,41,60,55,36,39,79,54,17,93,67,34,49,61,60,45,23,40,31,39,71,43,81,43,78,58,78,80,85,65,93,83,48,88,58,48,42,65,66,48,41,49,46,41,50,50,40,46,76,55,48,28,38,32,50,63,73,61,41,80,79,46,76,43,79,38,98,82,77,50,35,25,42,36,35,32,34,31,39,41,39,46,53,93,76,5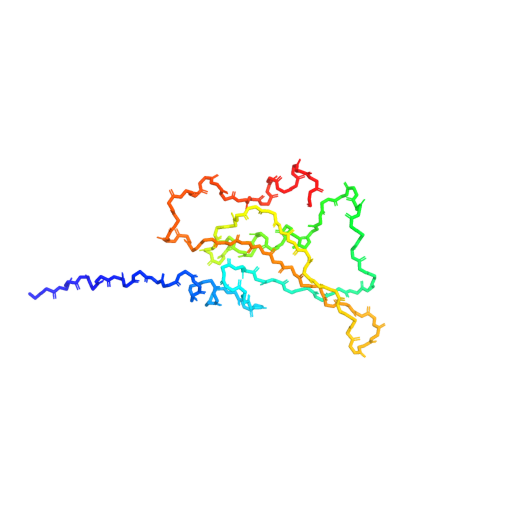0,91,58,70,88,63,40,46,43,50,72,56,36,60,74,70,44,69

Organism: NCBI:txid67267

pLDDT: mean 85.25, std 15.82, range [40.22, 97.62]